Protein AF-A0A1G0FQN9-F1 (afdb_monomer_lite)

Radius of gyration: 15.23 Å; chains: 1; bounding box: 49×38×36 Å

Structure (mmCIF, N/CA/C/O backbone):
data_AF-A0A1G0FQN9-F1
#
_entry.id   AF-A0A1G0FQN9-F1
#
loop_
_atom_site.group_PDB
_atom_site.id
_atom_site.type_symbol
_atom_site.label_atom_id
_atom_site.label_alt_id
_atom_site.label_comp_id
_atom_site.label_asym_id
_atom_site.label_entity_id
_atom_site.label_seq_id
_atom_site.pdbx_PDB_ins_code
_atom_site.Cartn_x
_atom_site.Cartn_y
_atom_site.Cartn_z
_atom_site.occupancy
_atom_site.B_iso_or_equiv
_atom_site.auth_seq_id
_atom_site.auth_comp_id
_atom_site.auth_asym_id
_atom_site.auth_atom_id
_atom_site.pdbx_PDB_model_num
ATOM 1 N N . MET A 1 1 ? 23.872 23.079 15.291 1.00 38.41 1 MET A N 1
ATOM 2 C CA . MET A 1 1 ? 23.977 21.628 15.537 1.00 38.41 1 MET A CA 1
ATOM 3 C C . MET A 1 1 ? 22.731 21.258 16.325 1.00 38.41 1 ME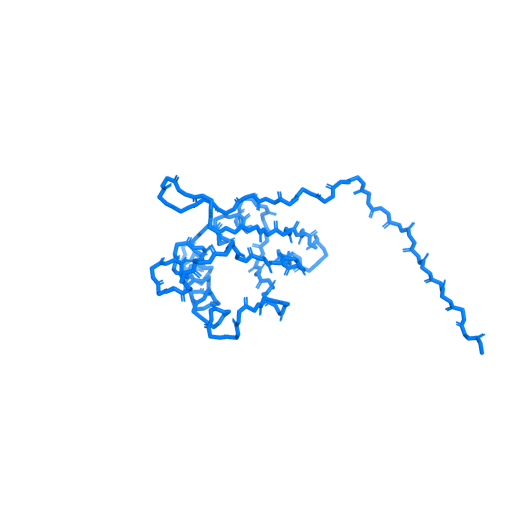T A C 1
ATOM 5 O O . MET A 1 1 ? 22.747 21.364 17.538 1.00 38.41 1 MET A O 1
ATOM 9 N N . GLY A 1 2 ? 21.607 21.096 15.624 1.00 37.62 2 GLY A N 1
ATOM 10 C CA . GLY A 1 2 ? 20.282 20.957 16.235 1.00 37.62 2 GLY A CA 1
ATOM 11 C C . GLY A 1 2 ? 19.967 19.490 16.478 1.00 37.62 2 GLY A C 1
ATOM 12 O O . GLY A 1 2 ? 20.232 18.661 15.609 1.00 37.62 2 GLY A O 1
ATOM 13 N N . ASP A 1 3 ? 19.461 19.209 17.669 1.00 38.62 3 ASP A N 1
ATOM 14 C CA . ASP A 1 3 ? 19.215 17.883 18.213 1.00 38.62 3 ASP A CA 1
ATOM 15 C C . ASP A 1 3 ? 18.334 17.017 17.302 1.00 38.62 3 ASP A C 1
ATOM 17 O O . ASP A 1 3 ? 17.192 17.357 16.989 1.00 38.62 3 ASP A O 1
ATOM 21 N N . LEU A 1 4 ? 18.858 15.851 16.913 1.00 46.56 4 LEU A N 1
ATOM 22 C CA . LEU A 1 4 ? 18.065 14.737 16.398 1.00 46.56 4 LEU A CA 1
ATOM 23 C C . LEU A 1 4 ? 17.369 14.078 17.589 1.00 46.56 4 LEU A C 1
ATOM 25 O O . LEU A 1 4 ? 17.793 13.036 18.088 1.00 46.56 4 LEU A O 1
ATOM 29 N N . GLN A 1 5 ? 16.306 14.715 18.070 1.00 41.41 5 GLN A N 1
ATOM 30 C CA . GLN A 1 5 ? 15.403 14.097 19.026 1.00 41.41 5 GLN A CA 1
ATOM 31 C C . GLN A 1 5 ? 14.532 13.082 18.279 1.00 41.41 5 GLN A C 1
ATOM 33 O O . GLN A 1 5 ? 13.385 13.344 17.924 1.00 41.41 5 GLN A O 1
ATOM 38 N N . THR A 1 6 ? 15.109 11.914 17.998 1.00 42.81 6 THR A N 1
ATOM 39 C CA . THR A 1 6 ? 14.353 10.741 17.569 1.00 42.81 6 THR A CA 1
ATOM 40 C C . THR A 1 6 ? 13.570 10.254 18.783 1.00 42.81 6 THR A C 1
ATOM 42 O O . THR A 1 6 ? 14.091 9.507 19.612 1.00 42.81 6 THR A O 1
ATOM 45 N N . ASP A 1 7 ? 12.321 10.698 18.914 1.00 39.50 7 ASP A N 1
ATOM 46 C CA . ASP A 1 7 ? 11.363 10.077 19.825 1.00 39.50 7 ASP A CA 1
ATOM 47 C C . ASP A 1 7 ? 11.048 8.672 19.287 1.00 39.50 7 ASP A C 1
ATOM 49 O O . ASP A 1 7 ? 10.133 8.450 18.497 1.00 39.50 7 ASP A O 1
ATOM 53 N N . VAL A 1 8 ? 11.896 7.703 19.644 1.00 54.84 8 VAL A N 1
ATOM 54 C CA . VAL A 1 8 ? 11.667 6.285 19.365 1.00 54.84 8 VAL A CA 1
ATOM 55 C C . VAL A 1 8 ? 10.634 5.792 20.369 1.00 54.84 8 VAL A C 1
ATOM 57 O O . VAL A 1 8 ? 10.973 5.279 21.438 1.00 54.84 8 VAL A O 1
ATOM 60 N N . ARG A 1 9 ? 9.351 5.931 20.031 1.00 47.31 9 ARG A N 1
ATOM 61 C CA . ARG A 1 9 ? 8.268 5.303 20.790 1.00 47.31 9 ARG A CA 1
ATOM 62 C C . ARG A 1 9 ? 7.383 4.421 19.905 1.00 47.31 9 ARG A C 1
ATOM 64 O O . ARG A 1 9 ? 6.549 4.908 19.156 1.00 47.31 9 ARG A O 1
ATOM 71 N N . ALA A 1 10 ? 7.547 3.111 20.149 1.00 51.72 10 ALA A N 1
ATOM 72 C CA . ALA A 1 10 ? 6.707 1.958 19.781 1.00 51.72 10 ALA A CA 1
ATOM 73 C C . ALA A 1 10 ? 6.714 1.522 18.296 1.00 51.72 10 ALA A C 1
ATOM 75 O O . ALA A 1 10 ? 6.652 2.344 17.403 1.00 51.72 10 ALA A O 1
ATOM 76 N N . ALA A 1 11 ? 6.706 0.242 17.913 1.00 43.22 11 ALA A N 1
ATOM 77 C CA . ALA A 1 11 ? 6.901 -1.042 18.582 1.00 43.22 11 ALA A CA 1
ATOM 78 C C . ALA A 1 11 ? 6.972 -2.125 17.474 1.00 43.22 11 ALA A C 1
ATOM 80 O O . ALA A 1 11 ? 6.201 -2.066 16.527 1.00 43.22 11 ALA A O 1
ATOM 81 N N . ARG A 1 12 ? 7.861 -3.117 17.632 1.00 45.44 12 ARG A N 1
ATOM 82 C CA . ARG A 1 12 ? 7.837 -4.475 17.033 1.00 45.44 12 ARG A CA 1
ATOM 83 C C . ARG A 1 12 ? 7.492 -4.602 15.533 1.00 45.44 12 ARG A C 1
ATOM 85 O O . ARG A 1 12 ? 6.333 -4.750 15.178 1.00 45.44 12 ARG A O 1
ATOM 92 N N . GLY A 1 13 ? 8.542 -4.718 14.713 1.00 46.97 13 GLY A N 1
ATOM 93 C CA . GLY A 1 13 ? 8.544 -5.427 13.425 1.00 46.97 13 GLY A CA 1
ATOM 94 C C . GLY A 1 13 ? 7.561 -4.904 12.382 1.00 46.97 13 GLY A C 1
ATOM 95 O O . GLY A 1 13 ? 6.452 -5.414 12.272 1.00 46.97 13 GLY A O 1
ATOM 96 N N . TYR A 1 14 ? 7.992 -3.938 11.572 1.00 59.69 14 TYR A N 1
ATOM 97 C CA . TYR A 1 14 ? 7.309 -3.661 10.312 1.00 59.69 14 TYR A CA 1
ATOM 98 C C . TYR A 1 14 ? 7.381 -4.928 9.454 1.00 59.69 14 TYR A C 1
ATOM 100 O O . TYR A 1 14 ? 8.469 -5.388 9.105 1.00 59.69 14 TYR A O 1
ATOM 108 N N . TYR A 1 15 ? 6.227 -5.546 9.206 1.00 66.00 15 TYR A N 1
ATOM 109 C CA . TYR A 1 15 ? 6.134 -6.667 8.286 1.00 66.00 15 TYR A CA 1
ATOM 110 C C . TYR A 1 15 ? 5.957 -6.100 6.891 1.00 66.00 15 TYR A C 1
ATOM 112 O O . TYR A 1 15 ? 4.865 -5.665 6.524 1.00 66.00 15 TYR A O 1
ATOM 120 N N . THR A 1 16 ? 7.035 -6.147 6.122 1.00 86.38 16 THR A N 1
ATOM 121 C CA . THR A 1 16 ? 6.968 -5.940 4.684 1.00 86.38 16 THR A CA 1
ATOM 122 C C . THR A 1 16 ? 6.125 -7.052 4.080 1.00 86.38 16 THR A C 1
ATOM 124 O O . THR A 1 16 ? 6.533 -8.216 4.049 1.00 86.38 16 THR A O 1
ATOM 127 N N . LEU A 1 17 ? 4.916 -6.699 3.647 1.00 90.94 17 LEU A N 1
ATOM 128 C CA . LEU A 1 17 ? 3.969 -7.633 3.064 1.00 90.94 17 LEU A CA 1
ATOM 129 C C . LEU A 1 17 ? 4.315 -7.880 1.593 1.00 90.94 17 LEU A C 1
ATOM 131 O O . LEU A 1 17 ? 4.499 -6.915 0.842 1.00 90.94 17 LEU A O 1
ATOM 135 N N . PRO A 1 18 ? 4.372 -9.150 1.155 1.00 93.00 18 PRO A N 1
ATOM 136 C CA . PRO A 1 18 ? 4.495 -9.467 -0.256 1.00 93.00 18 PRO A CA 1
ATOM 137 C C . PRO A 1 18 ? 3.209 -9.088 -0.995 1.00 93.00 18 PRO A C 1
ATOM 139 O O . PRO A 1 18 ? 2.100 -9.358 -0.533 1.00 93.00 18 PRO A O 1
ATOM 142 N N . ILE A 1 19 ? 3.367 -8.499 -2.175 1.00 93.69 19 ILE A N 1
ATOM 143 C CA . ILE A 1 19 ? 2.290 -8.280 -3.134 1.00 93.69 19 ILE A CA 1
ATOM 144 C C . ILE A 1 19 ? 2.337 -9.447 -4.107 1.00 93.69 19 ILE A C 1
ATOM 146 O O . ILE A 1 19 ? 3.262 -9.558 -4.913 1.00 93.69 19 ILE A O 1
ATOM 150 N N . LEU A 1 20 ? 1.345 -10.323 -4.005 1.00 93.00 20 LEU A N 1
ATOM 151 C CA . LEU A 1 20 ? 1.156 -11.429 -4.930 1.00 93.00 20 LEU A CA 1
ATOM 152 C C . LEU A 1 20 ? 0.088 -11.042 -5.949 1.00 93.00 20 LEU A C 1
ATOM 154 O O . LEU A 1 20 ? -0.977 -10.543 -5.579 1.00 93.00 20 LEU A O 1
ATOM 158 N N . TYR A 1 21 ? 0.386 -11.260 -7.221 1.00 92.62 21 TYR A N 1
ATOM 159 C CA . TYR A 1 21 ? -0.562 -11.082 -8.309 1.00 92.62 21 TYR A CA 1
ATOM 160 C C . TYR A 1 21 ? -0.428 -12.259 -9.263 1.00 92.62 21 TYR A C 1
ATOM 162 O O . TYR A 1 21 ? 0.675 -12.551 -9.732 1.00 92.62 21 TYR A O 1
ATOM 170 N N . ASP A 1 22 ? -1.553 -12.935 -9.499 1.00 87.94 22 ASP A N 1
ATOM 171 C CA . ASP A 1 22 ? -1.568 -14.270 -10.098 1.00 87.94 22 ASP A CA 1
ATOM 172 C C . ASP A 1 22 ? -0.666 -15.213 -9.270 1.00 87.94 22 ASP A C 1
ATOM 174 O O . ASP A 1 22 ? -0.773 -15.223 -8.041 1.00 87.94 22 ASP A O 1
ATOM 178 N N . ASP A 1 23 ? 0.282 -15.913 -9.892 1.00 89.19 23 ASP A N 1
ATOM 179 C CA . ASP A 1 23 ? 1.242 -16.792 -9.209 1.00 89.19 23 ASP A CA 1
ATOM 180 C C . ASP A 1 23 ? 2.627 -16.146 -8.995 1.00 89.19 23 ASP A C 1
ATOM 182 O O . ASP A 1 23 ? 3.644 -16.835 -8.864 1.00 89.19 23 ASP A O 1
ATOM 186 N N . ARG A 1 24 ? 2.714 -14.806 -9.000 1.00 92.88 24 ARG A N 1
ATOM 187 C CA . ARG A 1 24 ? 3.999 -14.085 -8.960 1.00 92.88 24 ARG A CA 1
ATOM 188 C C . ARG A 1 24 ? 4.078 -13.088 -7.812 1.00 92.88 24 ARG A C 1
ATOM 190 O O . ARG A 1 24 ? 3.140 -12.343 -7.535 1.00 92.88 24 ARG A O 1
ATOM 197 N N . LEU A 1 25 ? 5.257 -13.023 -7.191 1.00 93.94 25 LEU A N 1
ATOM 198 C CA . LEU A 1 25 ? 5.641 -11.887 -6.360 1.00 93.94 25 LEU A CA 1
ATOM 199 C C . LEU A 1 25 ? 5.916 -10.699 -7.281 1.00 93.94 25 LEU A C 1
ATOM 201 O O . LEU A 1 25 ? 6.854 -10.736 -8.074 1.00 93.94 25 LEU A O 1
ATOM 205 N N . VAL A 1 26 ? 5.078 -9.671 -7.187 1.00 94.81 26 VAL A N 1
ATOM 206 C CA . VAL A 1 26 ? 5.167 -8.473 -8.036 1.00 94.81 26 VAL A CA 1
ATOM 207 C C . VAL A 1 26 ? 5.689 -7.253 -7.286 1.00 94.81 26 VAL A C 1
ATOM 209 O O . VAL A 1 26 ? 6.055 -6.248 -7.891 1.00 94.81 26 VAL A O 1
ATOM 212 N N . GLY A 1 27 ? 5.739 -7.322 -5.960 1.00 93.56 27 GLY A N 1
ATOM 213 C CA . GLY A 1 27 ? 6.252 -6.234 -5.153 1.00 93.56 27 GLY A CA 1
ATOM 2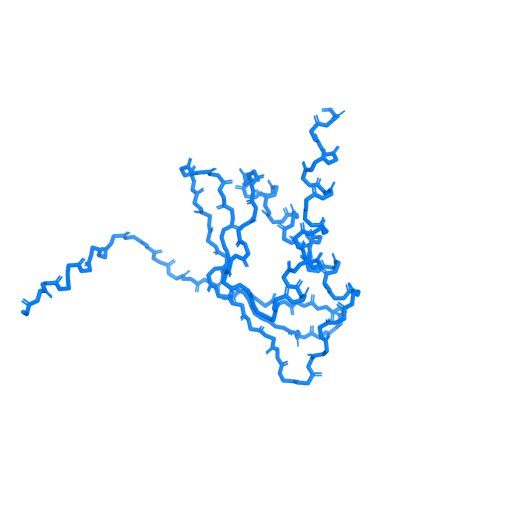14 C C . GLY A 1 27 ? 6.115 -6.479 -3.667 1.00 93.56 27 GLY A C 1
ATOM 215 O O . GLY A 1 27 ? 5.793 -7.573 -3.202 1.00 93.56 27 GLY A O 1
ATOM 216 N N . ARG A 1 28 ? 6.355 -5.414 -2.918 1.00 94.75 28 ARG A N 1
ATOM 217 C CA . ARG A 1 28 ? 6.348 -5.370 -1.467 1.00 94.75 28 ARG A CA 1
ATOM 218 C C . ARG A 1 28 ? 5.761 -4.052 -1.006 1.00 94.75 28 ARG A C 1
ATOM 220 O O . ARG A 1 28 ? 5.983 -3.018 -1.638 1.00 94.75 28 ARG A O 1
ATOM 227 N N . LEU A 1 29 ? 5.051 -4.082 0.112 1.00 93.81 29 LEU A N 1
ATOM 228 C CA . LEU A 1 29 ? 4.576 -2.874 0.770 1.00 93.81 29 LEU A CA 1
ATOM 229 C C . LEU A 1 29 ? 4.731 -2.981 2.283 1.00 93.81 29 LEU A C 1
ATOM 231 O O . LEU A 1 29 ? 4.565 -4.057 2.847 1.00 93.81 29 LEU A O 1
ATOM 235 N N . ASP A 1 30 ? 5.011 -1.858 2.932 1.00 93.06 30 ASP A N 1
ATOM 236 C CA . ASP A 1 30 ? 4.973 -1.728 4.388 1.00 93.06 30 ASP A CA 1
ATOM 237 C C . ASP A 1 30 ? 3.692 -0.982 4.762 1.00 93.06 30 ASP A C 1
ATOM 239 O O . ASP A 1 30 ? 3.646 0.238 4.595 1.00 93.06 30 ASP A O 1
ATOM 243 N N . PRO A 1 31 ? 2.638 -1.664 5.240 1.00 93.06 31 PRO A N 1
ATOM 244 C CA . PRO A 1 31 ? 1.428 -1.002 5.685 1.00 93.06 31 PRO A CA 1
ATOM 245 C C . PRO A 1 31 ? 1.532 -0.631 7.165 1.00 93.06 31 PRO A C 1
ATOM 247 O O . PRO A 1 31 ? 1.971 -1.421 8.005 1.00 93.06 31 PRO A O 1
ATOM 250 N N . ARG A 1 32 ? 1.046 0.558 7.511 1.00 92.44 32 ARG A N 1
ATOM 251 C CA . ARG A 1 32 ? 0.970 1.045 8.887 1.00 92.44 32 ARG A CA 1
ATOM 252 C C . ARG A 1 32 ? -0.414 1.612 9.157 1.00 92.44 32 ARG A C 1
ATOM 254 O O . ARG A 1 32 ? -0.848 2.539 8.488 1.00 92.44 32 ARG A O 1
ATOM 261 N N . LEU A 1 33 ? -1.102 1.083 10.164 1.00 94.19 33 LEU A N 1
ATOM 262 C CA . LEU A 1 33 ? -2.373 1.649 10.610 1.00 94.19 33 LEU A CA 1
ATOM 263 C C . LEU A 1 33 ? -2.118 2.788 11.603 1.00 94.19 33 LEU A C 1
ATOM 265 O O . LEU A 1 33 ? -1.661 2.541 12.722 1.00 94.19 33 LEU A O 1
ATOM 269 N N . ASP A 1 34 ? -2.469 4.015 11.228 1.00 93.75 34 ASP A N 1
ATOM 270 C CA . ASP A 1 34 ? -2.666 5.102 12.181 1.00 93.75 34 ASP A CA 1
ATOM 271 C C . ASP A 1 34 ? -4.092 5.032 12.740 1.00 93.75 34 ASP A C 1
ATOM 273 O O . ASP A 1 34 ? -5.079 5.351 12.076 1.00 93.75 34 ASP A O 1
ATOM 277 N N . ARG A 1 35 ? -4.197 4.609 14.001 1.00 92.00 35 ARG A N 1
ATOM 278 C CA . ARG A 1 35 ? -5.477 4.462 14.704 1.00 92.00 35 ARG A CA 1
ATOM 279 C C . ARG A 1 35 ? -6.115 5.798 15.079 1.00 92.00 35 ARG A C 1
ATOM 281 O O . ARG A 1 35 ? -7.325 5.836 15.270 1.00 92.00 35 ARG A O 1
ATOM 288 N N . THR A 1 36 ? -5.332 6.870 15.185 1.00 94.50 36 THR A N 1
ATOM 289 C CA . THR A 1 36 ? -5.844 8.199 15.544 1.00 94.50 36 THR A CA 1
ATOM 290 C C . THR A 1 36 ? -6.625 8.792 14.378 1.00 94.50 36 THR A C 1
ATOM 292 O O . THR A 1 36 ? -7.761 9.232 14.545 1.00 94.50 36 THR A O 1
ATOM 295 N N . SER A 1 37 ? -6.045 8.760 13.176 1.00 93.94 37 SER A N 1
ATOM 296 C CA . SER A 1 37 ? -6.707 9.237 11.956 1.00 93.94 37 SER A CA 1
ATOM 297 C C . SER A 1 37 ? -7.612 8.185 11.297 1.00 93.94 37 SER A C 1
ATOM 299 O O . SER A 1 37 ? -8.462 8.534 10.473 1.00 93.94 37 SER A O 1
ATOM 301 N N . ALA A 1 38 ? -7.487 6.915 11.702 1.00 95.25 38 ALA A N 1
ATOM 302 C CA . ALA A 1 38 ? -8.048 5.748 11.021 1.00 95.25 38 ALA A CA 1
ATOM 303 C C . ALA A 1 38 ? -7.568 5.648 9.561 1.00 95.25 38 ALA A C 1
ATOM 305 O O . ALA A 1 38 ? -8.362 5.370 8.661 1.00 95.25 38 ALA A O 1
ATOM 306 N N . ALA A 1 39 ? -6.277 5.891 9.328 1.00 95.62 39 ALA A N 1
ATOM 307 C CA . ALA A 1 39 ? -5.650 5.811 8.013 1.00 95.62 39 ALA A CA 1
ATOM 308 C C . ALA A 1 39 ? -4.735 4.585 7.909 1.00 95.62 39 ALA A C 1
ATOM 310 O O . ALA A 1 39 ? -3.923 4.318 8.796 1.00 95.62 39 ALA A O 1
ATOM 311 N N . LEU A 1 40 ? -4.848 3.849 6.803 1.00 96.12 40 LEU A N 1
ATOM 312 C CA . LEU A 1 40 ? -3.875 2.836 6.407 1.00 96.12 40 LEU A CA 1
ATOM 313 C C . LEU A 1 40 ? -2.797 3.503 5.553 1.00 96.12 40 LEU A C 1
ATOM 315 O O . LEU A 1 40 ? -3.010 3.783 4.377 1.00 96.12 40 LEU A O 1
ATOM 319 N N . GLU A 1 41 ? -1.645 3.772 6.141 1.00 95.75 41 GLU A N 1
ATOM 320 C CA . GLU A 1 41 ? -0.522 4.390 5.453 1.00 95.75 41 GLU A CA 1
ATOM 321 C C . GLU A 1 41 ? 0.374 3.357 4.782 1.00 95.75 41 GLU A C 1
ATOM 323 O O . GLU A 1 41 ? 0.629 2.294 5.348 1.00 95.75 41 GLU A O 1
ATOM 328 N N . ILE A 1 42 ? 0.899 3.702 3.604 1.00 94.94 42 ILE A N 1
ATOM 329 C CA . ILE A 1 42 ? 1.854 2.883 2.849 1.00 94.94 42 ILE A CA 1
ATOM 330 C C . ILE A 1 42 ? 3.193 3.637 2.726 1.00 94.94 42 ILE A C 1
ATOM 3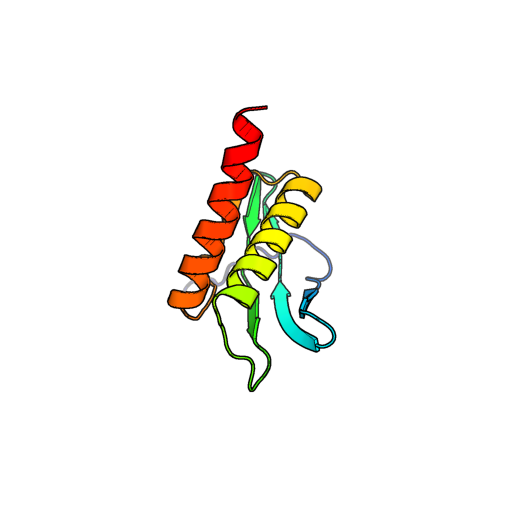32 O O . ILE A 1 42 ? 3.496 4.183 1.661 1.00 94.94 42 ILE A O 1
ATOM 336 N N . PRO A 1 43 ? 3.991 3.740 3.810 1.00 92.12 43 PRO A N 1
ATOM 337 C CA . PRO A 1 43 ? 5.302 4.396 3.780 1.00 92.12 43 PRO A CA 1
ATOM 338 C C . PRO A 1 43 ? 6.336 3.674 2.905 1.00 92.12 43 PRO A C 1
ATOM 340 O O . PRO A 1 43 ? 7.262 4.312 2.412 1.00 92.12 43 PRO A O 1
ATOM 343 N N . GLY A 1 44 ? 6.194 2.360 2.713 1.00 91.25 44 GLY A N 1
ATOM 344 C CA . GLY A 1 44 ? 7.092 1.550 1.894 1.00 91.25 44 GLY A CA 1
ATOM 345 C C . GLY A 1 44 ? 6.350 0.887 0.743 1.00 91.25 44 GLY A C 1
ATOM 346 O O . GLY A 1 44 ? 5.332 0.235 0.969 1.00 91.25 44 GLY A O 1
ATOM 347 N N . PHE A 1 45 ? 6.849 1.049 -0.483 1.00 93.81 45 PHE A N 1
ATOM 348 C CA . PHE A 1 45 ? 6.316 0.387 -1.672 1.00 93.81 45 PHE A CA 1
ATOM 349 C C . PHE A 1 45 ? 7.415 0.157 -2.708 1.00 93.81 45 PHE A C 1
ATOM 351 O O . PHE A 1 45 ? 8.066 1.107 -3.149 1.00 93.81 45 PHE A O 1
ATOM 358 N N . TRP A 1 46 ? 7.576 -1.093 -3.129 1.00 92.56 46 TRP A N 1
ATOM 359 C CA . TRP A 1 46 ? 8.593 -1.508 -4.089 1.00 92.56 46 TRP A CA 1
ATOM 360 C C . TRP A 1 46 ? 8.000 -2.528 -5.050 1.00 92.56 46 TRP A C 1
ATOM 362 O O . TRP A 1 46 ? 7.386 -3.496 -4.612 1.00 92.56 46 TRP A O 1
ATOM 372 N N . LEU A 1 47 ? 8.185 -2.324 -6.350 1.00 92.88 47 LEU A N 1
ATOM 373 C CA . LEU A 1 47 ? 7.903 -3.350 -7.350 1.00 92.88 47 LEU A CA 1
ATOM 374 C C . LEU A 1 47 ? 9.154 -4.200 -7.554 1.00 92.88 47 LEU A C 1
ATOM 376 O O . LEU A 1 47 ? 10.270 -3.684 -7.470 1.00 92.88 47 LEU A O 1
ATOM 380 N N . GLU A 1 48 ? 8.961 -5.488 -7.814 1.00 93.88 48 GLU A N 1
ATOM 381 C CA . GLU A 1 48 ? 10.063 -6.362 -8.218 1.00 93.88 48 GLU A CA 1
ATOM 382 C C . GLU A 1 48 ? 10.550 -5.979 -9.631 1.00 93.88 48 GLU A C 1
ATOM 384 O O . GLU A 1 48 ? 9.822 -5.381 -10.431 1.00 93.88 48 GLU A O 1
ATOM 389 N N . GLU A 1 49 ? 11.804 -6.302 -9.945 1.00 90.19 49 GLU A N 1
ATOM 390 C CA . GLU A 1 49 ? 12.399 -5.969 -11.242 1.00 90.19 49 GLU A CA 1
ATOM 391 C C . GLU A 1 49 ? 11.647 -6.651 -12.400 1.00 90.19 49 GLU A C 1
ATOM 393 O O . GLU A 1 49 ? 11.288 -7.828 -12.333 1.00 90.19 49 GLU A O 1
ATOM 398 N N . GLY A 1 50 ? 11.398 -5.901 -13.478 1.00 89.81 50 GLY A N 1
ATOM 399 C CA . GLY A 1 50 ? 10.679 -6.397 -14.657 1.00 89.81 50 GLY A CA 1
ATOM 400 C C . GLY A 1 50 ? 9.157 -6.488 -14.497 1.00 89.81 50 GLY A C 1
ATOM 401 O O . GLY A 1 50 ? 8.489 -7.021 -15.383 1.00 89.81 50 GLY A O 1
ATOM 402 N N . VAL A 1 51 ? 8.593 -5.982 -13.395 1.00 89.44 51 VAL A N 1
ATOM 403 C CA . VAL A 1 51 ? 7.141 -5.855 -13.220 1.00 89.44 51 VAL A CA 1
ATOM 404 C C . VAL A 1 51 ? 6.642 -4.572 -13.880 1.00 89.44 51 VAL A C 1
ATOM 406 O O . VAL A 1 51 ? 6.995 -3.464 -13.475 1.00 89.44 51 VAL A O 1
ATOM 409 N N . GLU A 1 52 ? 5.761 -4.729 -14.864 1.00 87.06 52 GLU A N 1
ATOM 410 C CA . GLU A 1 52 ? 5.050 -3.616 -15.488 1.00 87.06 52 GLU A CA 1
ATOM 411 C C . GLU A 1 52 ? 3.862 -3.182 -14.619 1.00 87.06 52 GLU A C 1
ATOM 413 O O . GLU A 1 52 ? 2.983 -3.971 -14.270 1.00 87.06 52 GLU A O 1
ATOM 418 N N . ALA A 1 53 ? 3.826 -1.897 -14.273 1.00 85.94 53 ALA A N 1
ATOM 419 C CA . ALA A 1 53 ? 2.770 -1.286 -13.470 1.00 85.94 53 ALA A CA 1
ATOM 420 C C . ALA A 1 53 ? 1.527 -0.959 -14.319 1.00 85.94 53 ALA A C 1
ATOM 422 O O . ALA A 1 53 ? 1.177 0.213 -14.502 1.00 85.94 53 ALA A O 1
ATOM 423 N N . ASP A 1 54 ? 0.896 -1.991 -14.877 1.00 89.88 54 ASP A N 1
ATOM 424 C CA . ASP A 1 54 ? -0.272 -1.853 -15.744 1.00 89.88 54 ASP A CA 1
ATOM 425 C C . ASP A 1 54 ? -1.582 -1.576 -14.976 1.00 89.88 54 ASP A C 1
ATOM 427 O O . ASP A 1 54 ? -1.630 -1.507 -13.743 1.00 89.88 54 ASP A O 1
ATOM 431 N N . LEU A 1 55 ? -2.661 -1.354 -15.733 1.00 92.25 55 LEU A N 1
ATOM 432 C CA . LEU A 1 55 ? -3.976 -1.047 -15.173 1.00 92.25 55 LEU A CA 1
ATOM 433 C C . LEU A 1 55 ? -4.529 -2.212 -14.340 1.00 92.25 55 LEU A C 1
ATOM 435 O O . LEU A 1 55 ? -5.078 -1.982 -13.265 1.00 92.25 55 LEU A O 1
ATOM 439 N N . SER A 1 56 ? -4.355 -3.451 -14.798 1.00 92.94 56 SER A N 1
ATOM 440 C CA . SER A 1 56 ? -4.897 -4.634 -14.128 1.00 92.94 56 SER A CA 1
ATOM 441 C C . SER A 1 56 ? -4.232 -4.872 -12.773 1.00 92.94 56 SER A C 1
ATOM 443 O O . SER A 1 56 ? -4.928 -5.107 -11.779 1.00 92.94 56 SER A O 1
ATOM 445 N N . LEU A 1 57 ? -2.905 -4.728 -12.699 1.00 92.56 57 LEU A N 1
ATOM 446 C CA . LEU A 1 57 ? -2.160 -4.773 -11.445 1.00 92.56 57 LEU A CA 1
ATOM 447 C C . LEU A 1 57 ? -2.588 -3.635 -10.510 1.00 92.56 57 LEU A C 1
ATOM 449 O O . LEU A 1 57 ? -2.829 -3.872 -9.325 1.00 92.56 57 LEU A O 1
ATOM 453 N N . ALA A 1 58 ? -2.718 -2.410 -11.026 1.00 93.88 58 ALA A N 1
ATOM 454 C CA . ALA A 1 58 ? -3.130 -1.259 -10.226 1.00 93.88 58 ALA A CA 1
ATOM 455 C C . ALA A 1 58 ? -4.528 -1.448 -9.612 1.00 93.88 58 ALA A C 1
ATOM 457 O O . ALA A 1 58 ? -4.729 -1.198 -8.421 1.00 93.88 58 ALA A O 1
ATOM 458 N N . GLU A 1 59 ? -5.486 -1.937 -10.397 1.00 94.25 59 GLU A N 1
ATOM 459 C CA . GLU A 1 59 ? -6.839 -2.232 -9.930 1.00 94.25 59 GLU A CA 1
ATOM 460 C C . GLU A 1 59 ? -6.860 -3.359 -8.894 1.00 94.25 59 GLU A C 1
ATOM 462 O O . GLU A 1 59 ? -7.565 -3.264 -7.886 1.00 94.25 59 GLU A O 1
ATOM 467 N N . ALA A 1 60 ? -6.099 -4.432 -9.123 1.00 94.31 60 ALA A N 1
ATOM 468 C CA . ALA A 1 60 ? -6.012 -5.557 -8.199 1.00 94.31 60 ALA A CA 1
ATOM 469 C C . ALA A 1 60 ? -5.375 -5.157 -6.866 1.00 94.31 60 ALA A C 1
ATOM 471 O O . ALA A 1 60 ? -5.908 -5.481 -5.802 1.00 94.31 60 ALA A O 1
ATOM 472 N N . LEU A 1 61 ? -4.292 -4.385 -6.914 1.00 95.2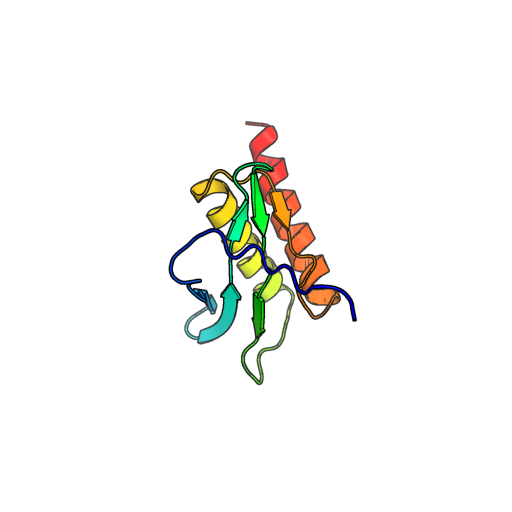5 61 LEU A N 1
ATOM 473 C CA . LEU A 1 61 ? -3.661 -3.839 -5.723 1.00 95.25 61 LEU A CA 1
ATOM 474 C C . LEU A 1 61 ? -4.599 -2.870 -4.990 1.00 95.25 61 LEU A C 1
ATOM 476 O O . LEU A 1 61 ? -4.735 -2.959 -3.772 1.00 95.25 61 LEU A O 1
ATOM 480 N N . GLY A 1 62 ? -5.309 -2.001 -5.715 1.00 95.75 62 GLY A N 1
ATOM 481 C CA . GLY A 1 62 ? -6.321 -1.117 -5.133 1.00 95.75 62 GLY A CA 1
ATOM 482 C C . GLY A 1 62 ? -7.437 -1.885 -4.416 1.00 95.75 62 GLY A C 1
ATOM 483 O O . GLY A 1 62 ? -7.815 -1.521 -3.301 1.00 95.75 62 GLY A O 1
ATOM 484 N N . ARG A 1 63 ? -7.909 -3.002 -4.991 1.00 95.12 63 ARG A N 1
ATOM 485 C CA . ARG A 1 63 ? -8.846 -3.926 -4.321 1.00 95.12 63 ARG A CA 1
ATOM 486 C C . ARG A 1 63 ? -8.272 -4.478 -3.024 1.00 95.12 63 ARG A C 1
ATOM 488 O O . ARG A 1 63 ? -8.945 -4.412 -1.996 1.00 95.12 63 ARG A O 1
ATOM 495 N N . GLY A 1 64 ? -7.047 -4.999 -3.072 1.00 95.25 64 GLY A N 1
ATOM 496 C CA . GLY A 1 64 ? -6.366 -5.562 -1.907 1.00 95.25 64 GLY A CA 1
ATOM 497 C C . GLY A 1 64 ? -6.204 -4.537 -0.786 1.00 95.25 64 GLY A C 1
ATOM 498 O O . GLY A 1 64 ? -6.582 -4.805 0.350 1.00 95.25 64 GLY A O 1
ATOM 499 N N . LEU A 1 65 ? -5.737 -3.329 -1.110 1.00 96.06 65 LEU A N 1
ATOM 500 C CA . LEU A 1 65 ? -5.575 -2.242 -0.142 1.00 96.06 65 LEU A CA 1
ATOM 501 C C . LEU A 1 65 ? -6.905 -1.803 0.472 1.00 96.06 65 LEU A C 1
ATOM 503 O O . LEU A 1 65 ? -6.981 -1.616 1.683 1.00 96.06 65 LEU A O 1
ATOM 507 N N . ALA A 1 66 ? -7.966 -1.688 -0.329 1.00 96.31 66 ALA A N 1
ATOM 508 C CA . ALA A 1 66 ? -9.292 -1.360 0.185 1.00 96.31 66 ALA A CA 1
ATOM 509 C C . ALA A 1 66 ? -9.868 -2.490 1.064 1.00 96.31 66 ALA A C 1
ATOM 511 O O . ALA A 1 66 ? -10.584 -2.214 2.025 1.00 96.31 66 ALA A O 1
ATOM 512 N N . GLY A 1 67 ? -9.574 -3.758 0.762 1.00 95.44 67 GLY A N 1
ATOM 513 C CA . GLY A 1 67 ? -9.931 -4.902 1.609 1.00 95.44 67 GLY A CA 1
ATOM 514 C C . GLY A 1 67 ? -9.181 -4.889 2.943 1.00 95.44 67 GLY A C 1
ATOM 515 O O . GLY A 1 67 ? -9.800 -4.991 4.001 1.00 95.44 67 GLY A O 1
ATOM 516 N N . SER A 1 68 ? -7.866 -4.667 2.902 1.00 94.62 68 SER A N 1
ATOM 517 C CA . SER A 1 68 ? -7.023 -4.512 4.092 1.00 94.62 68 SER A CA 1
ATOM 518 C C . SER A 1 68 ? -7.466 -3.337 4.959 1.00 94.62 68 SER A C 1
ATOM 520 O O . SER A 1 68 ? -7.552 -3.480 6.175 1.00 94.62 68 SER A O 1
ATOM 522 N N . ALA A 1 69 ? -7.798 -2.194 4.350 1.00 95.62 69 ALA A N 1
ATOM 523 C CA . ALA A 1 69 ? -8.308 -1.028 5.063 1.00 95.62 69 ALA A CA 1
ATOM 524 C C . ALA A 1 69 ? -9.578 -1.370 5.848 1.00 95.62 69 ALA A C 1
ATOM 526 O O . ALA A 1 69 ? -9.629 -1.128 7.049 1.00 95.62 69 ALA A O 1
ATOM 527 N N . ARG A 1 70 ? -10.557 -2.027 5.215 1.00 94.38 70 ARG A N 1
ATOM 528 C CA . ARG A 1 70 ? -11.784 -2.478 5.891 1.00 94.38 70 ARG A CA 1
ATOM 529 C C . ARG A 1 70 ? -11.506 -3.457 7.021 1.00 94.38 70 ARG A C 1
ATOM 531 O O . ARG A 1 70 ? -12.021 -3.279 8.120 1.00 94.38 70 ARG A O 1
ATOM 538 N N . PHE A 1 71 ? -10.679 -4.468 6.759 1.00 94.62 71 PHE A N 1
ATOM 539 C CA . PHE A 1 71 ? -10.318 -5.476 7.753 1.00 94.62 71 PHE A CA 1
ATOM 540 C C . PHE A 1 71 ? -9.659 -4.844 8.988 1.00 94.62 71 PHE A C 1
ATOM 542 O O . PHE A 1 71 ? -9.953 -5.223 10.118 1.00 94.62 71 PHE A O 1
ATOM 549 N N . LEU A 1 72 ? -8.815 -3.834 8.770 1.00 94.06 72 LEU A N 1
ATOM 550 C CA . LEU A 1 72 ? -8.133 -3.070 9.814 1.00 94.06 72 LEU A CA 1
ATOM 551 C C . LEU A 1 72 ? -8.949 -1.876 10.342 1.00 94.06 72 LEU A C 1
ATOM 553 O O . LEU A 1 72 ? -8.437 -1.118 11.164 1.00 94.06 72 LEU A O 1
ATOM 557 N N . GLN A 1 73 ? -10.195 -1.702 9.885 1.00 94.69 73 GLN A N 1
ATOM 558 C CA . GLN A 1 73 ? -11.095 -0.595 10.235 1.00 94.69 73 GLN A CA 1
ATOM 559 C C . GLN A 1 73 ? -10.519 0.807 9.949 1.00 94.69 73 GLN A C 1
ATOM 561 O O . GLN A 1 73 ? -10.853 1.789 10.615 1.00 94.69 73 GLN A O 1
ATOM 566 N N . ALA A 1 74 ? -9.663 0.916 8.934 1.00 95.94 74 ALA A N 1
ATOM 567 C CA . ALA A 1 74 ? -9.225 2.187 8.378 1.00 95.94 74 ALA A CA 1
ATOM 568 C C . ALA A 1 74 ? -10.304 2.771 7.453 1.00 95.94 74 ALA A C 1
ATOM 570 O O . ALA A 1 74 ? -10.896 2.067 6.635 1.00 95.94 74 ALA A O 1
ATOM 571 N N . ARG A 1 75 ? -10.529 4.082 7.556 1.00 94.12 75 ARG A N 1
ATOM 572 C CA . ARG A 1 75 ? -11.451 4.848 6.703 1.00 94.12 75 ARG A CA 1
ATOM 573 C C . ARG A 1 75 ? -10.789 5.377 5.437 1.00 94.12 75 ARG A C 1
ATOM 575 O O . ARG A 1 75 ? -11.481 5.705 4.480 1.00 94.12 75 ARG A O 1
ATOM 582 N N . THR A 1 76 ? -9.467 5.502 5.436 1.00 95.38 76 THR A N 1
ATOM 583 C CA . THR A 1 76 ? -8.697 6.009 4.298 1.00 95.38 76 THR A CA 1
ATOM 584 C C . THR A 1 76 ? -7.452 5.163 4.071 1.00 95.38 76 THR A C 1
ATOM 586 O O . THR A 1 76 ? -6.978 4.471 4.975 1.00 95.38 76 THR A O 1
ATOM 589 N N . VAL A 1 77 ? -6.915 5.228 2.853 1.00 97.06 77 VAL A N 1
ATOM 590 C CA . VAL A 1 77 ? -5.600 4.675 2.517 1.00 97.06 77 VAL A CA 1
ATOM 591 C C . VAL A 1 77 ? -4.717 5.813 2.036 1.00 97.06 77 VAL A C 1
ATOM 593 O O . VAL A 1 77 ? -5.091 6.552 1.123 1.00 97.06 77 VAL A O 1
ATOM 596 N N . ASP A 1 78 ? -3.549 5.953 2.646 1.00 95.88 78 ASP A N 1
ATOM 597 C CA . ASP A 1 78 ? -2.579 6.978 2.302 1.00 95.88 78 ASP A CA 1
ATOM 598 C C . ASP A 1 78 ? -1.460 6.398 1.436 1.00 95.88 78 ASP A C 1
ATOM 600 O O . ASP A 1 78 ? -0.660 5.569 1.871 1.00 95.88 78 ASP A O 1
ATOM 604 N N . LEU A 1 79 ? -1.422 6.863 0.189 1.00 96.00 79 LEU A N 1
ATOM 605 C CA . LEU A 1 79 ? -0.533 6.381 -0.864 1.00 96.00 79 LEU A CA 1
ATOM 606 C C . LEU A 1 79 ? 0.548 7.415 -1.222 1.00 96.00 79 LEU A C 1
ATOM 608 O O . LEU A 1 79 ? 1.151 7.318 -2.293 1.00 96.00 79 LEU A O 1
ATOM 612 N N . ARG A 1 80 ? 0.759 8.457 -0.401 1.00 93.31 80 ARG A N 1
ATOM 613 C CA . ARG A 1 80 ? 1.610 9.617 -0.745 1.00 93.31 80 ARG A CA 1
ATOM 614 C C . ARG A 1 80 ? 3.041 9.235 -1.153 1.00 93.31 80 ARG A C 1
ATOM 616 O O . ARG A 1 80 ? 3.591 9.805 -2.105 1.00 93.31 80 ARG A O 1
ATOM 623 N N . GLU A 1 81 ? 3.603 8.218 -0.507 1.00 91.44 81 GLU A N 1
ATOM 624 C CA . GLU A 1 81 ? 4.976 7.765 -0.747 1.00 91.44 81 GLU A CA 1
ATOM 625 C C . GLU A 1 81 ? 5.089 6.829 -1.957 1.00 91.44 81 GLU A C 1
ATOM 627 O O . GLU A 1 81 ? 6.171 6.658 -2.515 1.00 91.44 81 GLU A O 1
ATOM 632 N N . MET A 1 82 ? 3.971 6.312 -2.479 1.00 92.75 82 MET A N 1
ATOM 633 C CA . MET A 1 82 ? 4.003 5.365 -3.592 1.00 92.75 82 MET A CA 1
ATOM 634 C C . MET A 1 82 ? 4.516 5.993 -4.890 1.00 92.75 82 MET A C 1
ATOM 636 O O . MET A 1 82 ? 4.149 7.116 -5.284 1.00 92.75 82 MET A O 1
ATOM 640 N N . ARG A 1 83 ? 5.355 5.224 -5.585 1.00 88.94 83 ARG A N 1
ATOM 641 C CA . ARG A 1 83 ? 5.919 5.527 -6.902 1.00 88.94 83 ARG A CA 1
ATOM 642 C C . ARG A 1 83 ? 5.749 4.313 -7.827 1.00 88.94 83 ARG A C 1
ATOM 644 O O . ARG A 1 83 ? 5.739 3.191 -7.332 1.00 88.94 83 ARG A O 1
ATOM 651 N N . PRO A 1 84 ? 5.628 4.524 -9.149 1.00 89.50 84 PRO A N 1
ATOM 652 C CA . PRO A 1 84 ? 5.577 5.817 -9.845 1.00 89.50 84 PRO A CA 1
ATOM 653 C C . PRO A 1 84 ? 4.233 6.570 -9.663 1.00 89.50 84 PRO A C 1
ATOM 655 O O . PRO A 1 84 ? 3.225 5.960 -9.301 1.00 89.50 84 PRO A O 1
ATOM 658 N N . PRO A 1 85 ? 4.164 7.897 -9.926 1.00 90.88 85 PRO A N 1
ATOM 659 C CA . PRO A 1 85 ? 2.941 8.696 -9.746 1.00 90.88 85 PRO A CA 1
ATOM 660 C C . PRO A 1 85 ? 1.721 8.212 -10.536 1.00 90.88 85 PRO A C 1
ATOM 662 O O . PRO A 1 85 ? 0.599 8.320 -10.044 1.00 90.88 85 PRO A O 1
ATOM 665 N N . ARG A 1 86 ? 1.940 7.672 -11.743 1.00 90.56 86 ARG A N 1
ATOM 666 C CA . ARG A 1 86 ? 0.873 7.109 -12.581 1.00 90.56 86 ARG A CA 1
ATOM 667 C C . ARG A 1 86 ? 0.201 5.922 -11.893 1.00 90.56 86 ARG A C 1
ATOM 669 O O . ARG A 1 86 ? -1.014 5.919 -11.752 1.00 90.56 86 ARG A O 1
ATOM 676 N N . LEU A 1 87 ? 0.995 4.975 -11.394 1.00 91.31 87 LEU A N 1
ATOM 677 C CA . LEU A 1 87 ? 0.498 3.823 -10.643 1.00 91.31 87 LEU A CA 1
ATOM 678 C C . LEU A 1 87 ? -0.273 4.265 -9.393 1.00 91.31 87 LEU A C 1
ATOM 680 O O . LEU A 1 87 ? -1.391 3.815 -9.159 1.00 91.31 87 LEU A O 1
ATOM 684 N N . ARG A 1 88 ? 0.279 5.220 -8.631 1.00 95.25 88 ARG A N 1
ATOM 685 C CA . ARG A 1 88 ? -0.403 5.801 -7.464 1.00 95.25 88 ARG A CA 1
ATOM 686 C C . ARG A 1 88 ? -1.778 6.375 -7.820 1.00 95.25 88 ARG A C 1
ATOM 688 O O . ARG A 1 88 ? -2.703 6.259 -7.023 1.00 95.25 88 ARG A O 1
ATOM 695 N N . ALA A 1 89 ? -1.914 7.037 -8.971 1.00 93.94 89 ALA A N 1
ATOM 696 C CA . ALA A 1 89 ? -3.187 7.611 -9.397 1.00 93.94 89 ALA A CA 1
ATOM 697 C C . ALA A 1 89 ? -4.248 6.535 -9.662 1.00 93.94 89 ALA A C 1
ATOM 699 O O . ALA A 1 89 ? -5.347 6.656 -9.130 1.00 93.94 89 ALA A O 1
ATOM 700 N N . LEU A 1 90 ? -3.878 5.474 -10.384 1.00 94.00 90 LEU A N 1
ATOM 701 C CA . LEU A 1 90 ? -4.764 4.347 -10.690 1.00 94.00 90 LEU A CA 1
ATOM 702 C C . LEU A 1 90 ? -5.211 3.603 -9.421 1.00 94.00 90 LEU A C 1
ATOM 704 O O . LEU A 1 90 ? -6.389 3.315 -9.238 1.00 94.00 90 LEU A O 1
ATOM 708 N N . ILE A 1 91 ? -4.283 3.347 -8.494 1.00 95.62 91 ILE A N 1
ATOM 709 C CA . ILE A 1 91 ? -4.606 2.690 -7.218 1.00 95.62 91 ILE A CA 1
ATOM 710 C C . ILE A 1 91 ? -5.532 3.570 -6.376 1.00 95.62 91 ILE A C 1
ATOM 712 O O . ILE A 1 91 ? -6.478 3.066 -5.774 1.00 95.62 91 ILE A O 1
ATOM 716 N N . ARG A 1 92 ? -5.281 4.885 -6.327 1.00 95.31 92 ARG A N 1
ATOM 717 C CA . ARG A 1 92 ? -6.116 5.825 -5.565 1.00 95.31 92 ARG A CA 1
ATOM 718 C C . ARG A 1 92 ? -7.562 5.813 -6.052 1.00 95.31 92 ARG A C 1
ATOM 720 O O . ARG A 1 92 ? -8.460 5.802 -5.218 1.00 95.31 92 ARG A O 1
ATOM 727 N N . GLU A 1 93 ? -7.768 5.818 -7.364 1.00 92.56 93 GLU A N 1
ATOM 728 C CA . GLU A 1 93 ? -9.093 5.703 -7.980 1.00 92.56 93 GLU A CA 1
ATOM 729 C C . GLU A 1 93 ? -9.771 4.391 -7.560 1.00 92.56 93 GLU A C 1
ATOM 731 O O . GLU A 1 93 ? -10.818 4.413 -6.916 1.00 92.56 93 GLU A O 1
ATOM 736 N N . ALA A 1 94 ? -9.090 3.257 -7.752 1.00 92.12 94 ALA A N 1
ATOM 737 C CA . ALA A 1 94 ? -9.619 1.942 -7.395 1.00 92.12 94 ALA A CA 1
ATOM 738 C C . ALA A 1 94 ? -9.961 1.782 -5.898 1.00 92.12 94 ALA A C 1
ATOM 740 O O . ALA A 1 94 ? -10.901 1.052 -5.560 1.00 92.12 94 ALA A O 1
ATOM 741 N N . VAL A 1 95 ? -9.203 2.424 -5.000 1.00 95.19 95 VAL A N 1
ATOM 742 C CA . VAL A 1 95 ? -9.480 2.457 -3.554 1.00 95.19 95 VAL A CA 1
ATOM 743 C C . VAL A 1 95 ? -10.677 3.353 -3.245 1.00 95.19 95 VAL A C 1
ATOM 745 O O . VAL A 1 95 ? -11.553 2.940 -2.483 1.00 95.19 95 VAL A O 1
ATOM 748 N N . HIS A 1 96 ? -10.716 4.560 -3.816 1.00 91.31 96 HIS A N 1
ATOM 749 C CA . HIS A 1 96 ? -11.773 5.535 -3.559 1.00 91.31 96 HIS A CA 1
ATOM 750 C C . HIS A 1 96 ? -13.143 4.976 -3.931 1.00 91.31 96 HIS A C 1
ATOM 752 O O . HIS A 1 96 ? -14.032 4.967 -3.083 1.00 91.31 96 HIS A O 1
ATOM 758 N N . ASP A 1 97 ? -13.282 4.416 -5.133 1.00 88.19 97 ASP A N 1
ATOM 759 C CA . ASP A 1 97 ? -14.545 3.841 -5.611 1.00 88.19 97 ASP A CA 1
ATOM 760 C C . ASP A 1 97 ? -15.108 2.809 -4.633 1.00 88.19 97 ASP A C 1
ATOM 762 O O . ASP A 1 97 ? -16.313 2.703 -4.424 1.00 88.19 97 ASP A O 1
ATOM 766 N N . ARG A 1 98 ? -14.217 2.061 -3.981 1.00 88.50 98 ARG A N 1
ATOM 767 C CA . ARG A 1 98 ? -14.582 0.967 -3.086 1.00 88.50 98 ARG A CA 1
ATOM 768 C C . ARG A 1 98 ? -14.918 1.446 -1.693 1.00 88.50 98 ARG A C 1
ATOM 770 O O . ARG A 1 98 ? -15.881 0.949 -1.129 1.00 88.50 98 ARG A O 1
ATOM 777 N N . LEU A 1 99 ? -14.145 2.362 -1.126 1.00 87.00 99 LEU A N 1
ATOM 778 C CA . LEU A 1 99 ? -14.470 2.902 0.195 1.00 87.00 99 LEU A CA 1
ATOM 779 C C . LEU A 1 99 ? -15.724 3.792 0.147 1.00 87.00 99 LEU A C 1
ATOM 781 O O . LEU A 1 99 ? -16.451 3.856 1.133 1.00 87.00 99 LEU A O 1
ATOM 785 N N . SER A 1 100 ? -16.011 4.418 -1.000 1.00 80.38 100 SER A N 1
ATOM 786 C CA . SER A 1 100 ? -17.224 5.214 -1.226 1.00 80.38 100 SER A CA 1
ATOM 787 C C . SER A 1 100 ? -18.472 4.358 -1.473 1.00 80.38 100 SER A C 1
ATOM 789 O O . SER A 1 100 ? -19.548 4.710 -0.992 1.00 80.38 100 SER A O 1
ATOM 791 N N . ALA A 1 101 ? -18.350 3.230 -2.186 1.00 73.06 101 ALA A N 1
ATOM 792 C CA . ALA A 1 101 ? -19.476 2.331 -2.469 1.00 73.06 101 ALA A CA 1
ATOM 793 C C . ALA A 1 101 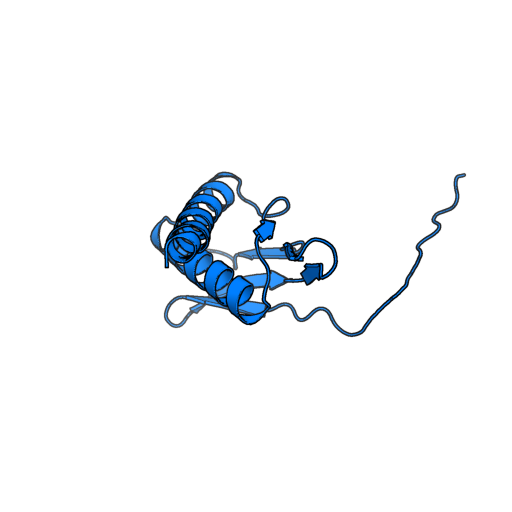? -20.149 1.776 -1.198 1.00 73.06 101 ALA A C 1
ATOM 795 O O . ALA A 1 101 ? -21.365 1.603 -1.177 1.00 73.06 101 ALA A O 1
ATOM 796 N N . ASP A 1 102 ? -19.389 1.573 -0.122 1.00 58.00 102 ASP A N 1
ATOM 797 C CA . ASP A 1 102 ? -19.915 1.011 1.129 1.00 58.00 102 ASP A CA 1
ATOM 798 C C . ASP A 1 102 ? -20.557 2.056 2.052 1.00 58.00 102 ASP A C 1
ATOM 800 O O . ASP A 1 102 ? -21.272 1.695 2.979 1.00 58.00 102 ASP A O 1
ATOM 804 N N . ALA A 1 103 ? -20.349 3.355 1.807 1.00 57.66 103 ALA A N 1
ATOM 805 C CA . ALA A 1 103 ? -20.996 4.418 2.583 1.00 57.66 103 ALA A CA 1
ATOM 806 C C . ALA A 1 103 ? -22.490 4.589 2.241 1.00 57.66 103 ALA A C 1
ATOM 808 O O . ALA A 1 103 ? -23.184 5.376 2.882 1.00 57.66 103 ALA A O 1
ATOM 809 N N . THR A 1 104 ? -22.973 3.874 1.219 1.00 51.53 104 THR A N 1
ATOM 810 C CA . THR A 1 104 ? -24.358 3.940 0.724 1.00 51.53 104 THR A CA 1
ATOM 811 C C . THR A 1 104 ? -25.196 2.713 1.142 1.00 51.53 104 THR A C 1
ATOM 813 O O . THR A 1 104 ? -26.343 2.596 0.718 1.00 51.53 104 THR A O 1
ATOM 816 N N . GLY A 1 105 ? -24.651 1.801 1.961 1.00 44.31 105 GLY A N 1
ATOM 817 C CA . GLY A 1 105 ? -25.314 0.564 2.413 1.00 44.31 105 GLY A CA 1
ATOM 818 C C . GLY A 1 105 ? -25.848 0.616 3.838 1.00 44.31 105 GLY A C 1
ATOM 81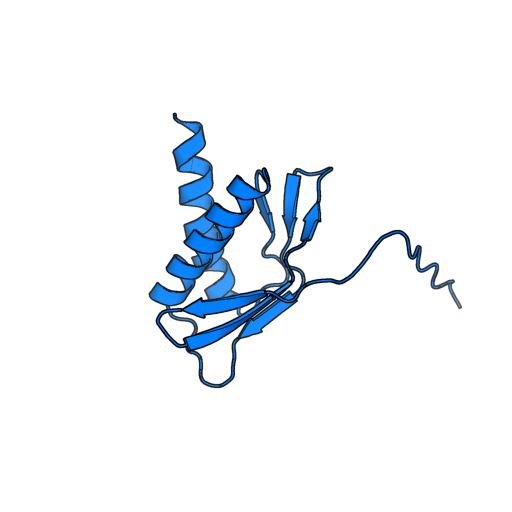9 O O . GLY A 1 105 ? -25.111 1.109 4.720 1.00 44.31 105 GLY A O 1
#

Secondary structure (DSSP, 8-state):
-----------S----EEEEETTEEEEEEEEEEETTTTEEEEEEEEEPTT----HHHHHHHHHHHHHHHHHTT-SEEE-TT-SSHHHHHHHHHHHHHHHHHGGG-

pLDDT: mean 84.56, std 17.81, range [37.62, 97.06]

Foldseek 3Di:
DDDPPPPPDDDDDQDFDFDDDDNDRFWTWRWDQDPVQLETETQDITTDPPRDLDLVSLLVVLVVQLVVSVVSVRLYYHCPNDDDPVSSVSSRVSNCVSSVVVVVD

Sequence (105 aa):
MGDLQTDVRAARGYYTLPILYDDRLVGRLDPRLDRTSAALEIPGFWLEEGVEADLSLAEALGRGLAGSARFLQARTVDLREMRPPRLRALIREAVHDRLSADATG